Protein AF-A0A2E2CAJ8-F1 (afdb_monomer)

Foldseek 3Di:
DAPDQWDQDPNWIKGWDPDQDPVNVVVVVVVCVVVVVCVVDPLQAADWIWIATPPGKIKIWRWDDDPVDIDIDIWIDDPNDID

Radius of gyration: 12.65 Å; Cα contacts (8 Å, |Δi|>4): 130; chains: 1; bounding box: 32×25×34 Å

Solvent-accessible surface area (backbone atoms only — not comparable to full-atom values): 4954 Å² total; per-residue (Å²): 134,73,83,58,63,67,42,79,56,97,89,40,61,27,38,49,48,99,62,86,46,76,71,51,53,53,48,53,51,51,49,38,70,76,36,59,81,58,64,90,28,82,78,58,38,65,56,80,47,41,29,46,32,75,91,82,22,39,37,39,33,18,42,29,82,47,100,89,49,76,47,75,36,73,44,36,35,48,97,91,42,80,94

pLDDT: mean 88.65, std 7.82, range [62.59, 96.38]

Sequence (83 aa):
MEAPDELIINGATWQREPSVGNSDGKLLSHYFQLNPSMVGSPELPGTLETCHGARNRRRFYWINQRVEKTAWTCVEYKEGAFQ

Secondary structure (DSSP, 8-state):
-PPPSEEEETTEEEEEESS--HHHHHHHHHHHHH-GGGTT-TTS-SEEEEEEETTTEEEEEEEEE-SS-EEEEEEEEETTEE-

Mean predicted aligned error: 4.38 Å

Nearest PDB structures (foldseek):
  2o3b-assembly1_B  TM=3.569E-01  e=2.179E+00  Nostoc sp. PCC 7120 = FACHB-418
  8v45-assembly1_F  TM=3.560E-01  e=7.174E+00  Escherichia coli B185
  8v48-assembly1_F  TM=3.359E-01  e=5.717E+00  Escherichia coli B185
  8v45-assembly1_E  TM=3.436E-01  e=7.592E+00  Escherichia coli B185
  8v45-assembly1_C  TM=2.725E-01  e=9.002E+00  Escherichia coli B185

Structure (mmCIF, N/CA/C/O backbone):
data_AF-A0A2E2CAJ8-F1
#
_entry.id   AF-A0A2E2CAJ8-F1
#
loop_
_atom_site.group_PDB
_atom_site.id
_atom_site.type_symbol
_atom_site.label_atom_id
_atom_site.label_alt_id
_atom_site.label_comp_id
_atom_site.label_asym_id
_atom_site.label_entity_id
_atom_site.label_seq_id
_atom_site.pdbx_PDB_ins_code
_atom_site.Cartn_x
_atom_site.Cartn_y
_atom_site.Cartn_z
_atom_site.occupancy
_atom_site.B_iso_or_equiv
_atom_site.auth_seq_id
_atom_site.auth_comp_id
_atom_site.auth_asym_id
_atom_site.auth_atom_id
_atom_site.pdbx_PDB_model_num
ATOM 1 N N . MET A 1 1 ? -2.623 13.811 11.060 1.00 64.88 1 MET A N 1
ATOM 2 C CA . MET A 1 1 ? -1.213 13.416 10.885 1.00 64.88 1 MET A CA 1
ATOM 3 C C . MET A 1 1 ? -1.205 12.562 9.652 1.00 64.88 1 MET A C 1
ATOM 5 O O . MET A 1 1 ? -1.879 11.541 9.637 1.00 64.88 1 MET A O 1
ATOM 9 N N . GLU A 1 2 ? -0.572 13.075 8.615 1.00 69.31 2 GLU A N 1
ATOM 10 C CA . GLU A 1 2 ? -0.486 12.443 7.303 1.00 69.31 2 GLU A CA 1
ATOM 11 C C . GLU A 1 2 ? 0.842 11.688 7.202 1.00 69.31 2 GLU A C 1
ATOM 13 O O . GLU A 1 2 ? 1.707 11.821 8.080 1.00 69.31 2 GLU A O 1
ATOM 18 N N . ALA A 1 3 ? 1.015 10.912 6.133 1.00 74.88 3 ALA A N 1
ATOM 19 C CA . ALA A 1 3 ? 2.34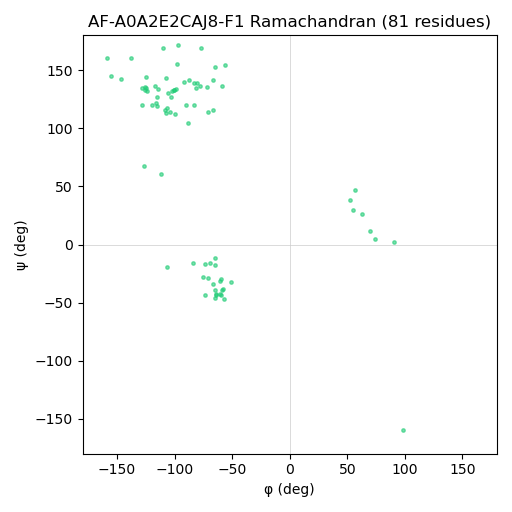7 10.462 5.766 1.00 74.88 3 ALA A CA 1
ATOM 20 C C . ALA A 1 3 ? 3.260 11.673 5.516 1.00 74.88 3 ALA A C 1
ATOM 22 O O . ALA A 1 3 ? 2.811 12.647 4.913 1.00 74.88 3 ALA A O 1
ATOM 23 N N . PRO A 1 4 ? 4.509 11.671 6.015 1.00 82.50 4 PRO A N 1
ATOM 24 C CA . PRO A 1 4 ? 5.453 12.708 5.639 1.00 82.50 4 PRO A CA 1
ATOM 25 C C . PRO A 1 4 ? 5.752 12.590 4.143 1.00 82.50 4 PRO A C 1
ATOM 27 O O . PRO A 1 4 ? 5.663 11.502 3.570 1.00 82.50 4 PRO A O 1
ATOM 30 N N . ASP A 1 5 ? 6.111 13.714 3.525 1.00 88.69 5 ASP A N 1
ATOM 31 C CA . ASP A 1 5 ? 6.343 13.774 2.078 1.00 88.69 5 ASP A CA 1
ATOM 32 C C . ASP A 1 5 ? 7.468 12.837 1.630 1.00 88.69 5 ASP A C 1
ATOM 34 O O . ASP A 1 5 ? 7.394 12.243 0.557 1.00 88.69 5 ASP A O 1
ATOM 38 N N . GLU A 1 6 ? 8.461 12.628 2.495 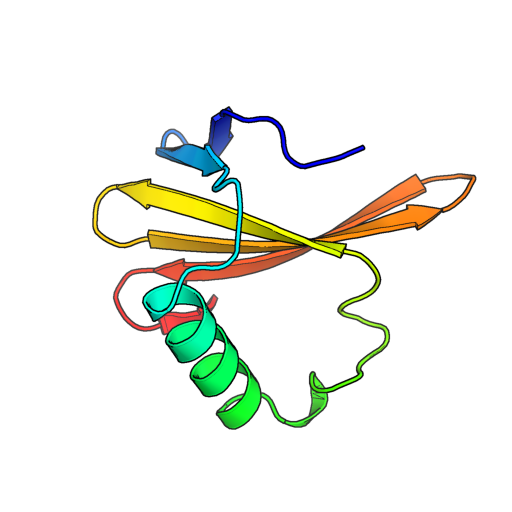1.00 91.56 6 GLU A N 1
ATOM 39 C CA . GLU A 1 6 ? 9.503 11.630 2.313 1.00 91.56 6 GLU A CA 1
ATOM 40 C C . GLU A 1 6 ? 9.582 10.691 3.523 1.00 91.56 6 GLU A C 1
ATOM 42 O O . GLU A 1 6 ? 9.594 11.111 4.683 1.00 91.56 6 GLU A O 1
ATOM 47 N N . LEU A 1 7 ? 9.677 9.395 3.234 1.00 89.12 7 LEU A N 1
ATOM 48 C CA . LEU A 1 7 ? 9.848 8.318 4.201 1.00 89.12 7 LEU A CA 1
ATOM 49 C C . LEU A 1 7 ? 11.101 7.516 3.853 1.00 89.12 7 LEU A C 1
ATOM 51 O O . LEU A 1 7 ? 11.264 7.062 2.720 1.00 89.12 7 LEU A O 1
ATOM 55 N N . ILE A 1 8 ? 11.948 7.250 4.847 1.00 90.44 8 ILE A N 1
ATOM 56 C CA . ILE A 1 8 ? 13.057 6.299 4.712 1.00 90.44 8 ILE A CA 1
ATOM 57 C C . ILE A 1 8 ? 12.712 5.044 5.504 1.00 90.44 8 ILE A C 1
ATOM 59 O O . ILE A 1 8 ? 12.639 5.066 6.731 1.00 90.44 8 ILE A O 1
ATOM 63 N N . ILE A 1 9 ? 12.505 3.932 4.798 1.00 87.75 9 ILE A N 1
ATOM 64 C CA . ILE A 1 9 ? 12.131 2.645 5.394 1.00 87.75 9 ILE A CA 1
ATOM 65 C C . ILE A 1 9 ? 13.088 1.583 4.872 1.00 87.75 9 ILE A C 1
ATOM 67 O O . ILE A 1 9 ? 13.167 1.356 3.666 1.00 87.75 9 ILE A O 1
ATOM 71 N N . ASN A 1 10 ? 13.816 0.923 5.778 1.00 85.94 10 ASN A N 1
ATOM 72 C CA . ASN A 1 10 ? 14.804 -0.112 5.446 1.00 85.94 10 ASN A CA 1
ATOM 73 C C . ASN A 1 10 ? 15.831 0.348 4.390 1.00 85.94 10 ASN A C 1
ATOM 75 O O . ASN A 1 10 ? 16.190 -0.405 3.486 1.00 85.94 10 ASN A O 1
ATOM 79 N N . GLY A 1 11 ? 16.257 1.613 4.473 1.00 87.44 11 GLY A N 1
ATOM 80 C CA . GLY A 1 11 ? 17.202 2.220 3.529 1.00 87.44 11 GLY A CA 1
ATOM 81 C C . GLY A 1 11 ? 16.622 2.546 2.148 1.00 87.44 11 GLY A C 1
ATOM 82 O O . GLY A 1 11 ? 17.365 2.977 1.272 1.00 87.44 11 GLY A O 1
ATOM 83 N N . ALA A 1 12 ? 15.318 2.355 1.933 1.00 89.25 12 ALA A N 1
ATOM 84 C CA . ALA A 1 12 ? 14.627 2.793 0.727 1.00 89.25 12 ALA A CA 1
ATOM 85 C C . ALA A 1 12 ? 13.893 4.113 0.978 1.00 89.25 12 ALA A C 1
ATOM 87 O O . ALA A 1 12 ? 13.172 4.242 1.969 1.00 89.25 12 ALA A O 1
ATOM 88 N N . THR A 1 13 ? 14.052 5.053 0.049 1.00 93.12 13 THR A N 1
ATOM 89 C CA . THR A 1 13 ? 13.285 6.298 0.006 1.00 93.12 13 THR A CA 1
ATOM 90 C C . THR A 1 13 ? 11.926 6.053 -0.639 1.00 93.12 13 THR A C 1
ATOM 92 O O . THR A 1 13 ? 11.831 5.419 -1.696 1.00 93.12 13 THR A O 1
ATOM 95 N N . TRP A 1 14 ? 10.890 6.589 -0.008 1.00 94.19 14 TRP A N 1
ATOM 96 C CA . TRP A 1 14 ? 9.518 6.600 -0.484 1.00 94.19 14 TRP A CA 1
ATOM 97 C C . TRP A 1 14 ? 9.020 8.037 -0.497 1.00 94.19 14 TRP A C 1
ATOM 99 O O . TRP A 1 14 ? 9.218 8.761 0.475 1.00 94.19 14 TRP A O 1
ATOM 109 N N . GLN A 1 15 ? 8.387 8.428 -1.592 1.00 95.25 15 GLN A N 1
ATOM 110 C CA . GLN A 1 15 ? 7.816 9.754 -1.781 1.00 95.25 15 GLN A CA 1
ATOM 111 C C . GLN A 1 15 ? 6.303 9.650 -1.675 1.00 95.25 15 GLN A C 1
ATOM 113 O O . GLN A 1 15 ? 5.708 8.764 -2.291 1.00 95.25 15 GLN A O 1
ATOM 118 N N . ARG A 1 16 ? 5.683 10.507 -0.869 1.00 94.12 16 ARG A N 1
ATOM 119 C CA . ARG A 1 16 ? 4.230 10.586 -0.783 1.00 94.12 16 ARG A CA 1
ATOM 120 C C . ARG A 1 16 ? 3.679 11.211 -2.053 1.00 94.12 16 ARG A C 1
ATOM 122 O O . ARG A 1 16 ? 4.162 12.240 -2.514 1.00 94.12 16 ARG A O 1
ATOM 129 N N . GLU A 1 17 ? 2.624 10.607 -2.572 1.00 94.38 17 GLU A N 1
ATOM 130 C CA . GLU A 1 17 ? 1.895 11.152 -3.703 1.00 94.38 17 GLU A CA 1
ATOM 131 C C . GLU A 1 17 ? 0.743 12.038 -3.216 1.00 94.38 17 GLU A C 1
ATOM 133 O O . GLU A 1 17 ? 0.042 11.669 -2.271 1.00 94.38 17 GLU A O 1
ATOM 138 N N . PRO A 1 18 ? 0.484 13.180 -3.877 1.00 89.00 18 PRO A N 1
ATOM 139 C CA . PRO A 1 18 ? -0.580 14.102 -3.479 1.00 89.00 18 PRO A CA 1
ATOM 140 C C . PRO A 1 18 ? -1.987 13.530 -3.714 1.00 89.00 18 PRO A C 1
ATOM 142 O O . PRO A 1 18 ? -2.973 14.080 -3.230 1.00 89.00 18 PRO A O 1
ATOM 145 N N . SER A 1 19 ? -2.104 12.464 -4.511 1.00 88.88 19 SER A N 1
ATOM 146 C CA . SER A 1 19 ? -3.370 11.791 -4.799 1.00 88.88 19 SER A CA 1
ATOM 147 C C . SER A 1 19 ? -3.139 10.360 -5.282 1.00 88.88 19 SER A C 1
ATOM 149 O O . SER A 1 19 ? -2.058 10.021 -5.760 1.00 88.88 19 SER A O 1
ATOM 151 N N . VAL A 1 20 ? -4.176 9.524 -5.195 1.00 91.12 20 VAL A N 1
ATOM 152 C CA . VAL A 1 20 ? -4.154 8.163 -5.746 1.00 91.12 20 VAL A CA 1
ATOM 153 C C . VAL A 1 20 ? -4.196 8.234 -7.273 1.00 91.12 20 VAL A C 1
ATOM 155 O O . VAL A 1 20 ? -5.202 8.640 -7.857 1.00 91.12 20 VAL A O 1
ATOM 158 N N . GLY A 1 21 ? -3.117 7.811 -7.932 1.00 92.62 21 GLY A N 1
ATOM 159 C CA . GLY A 1 21 ? -3.048 7.773 -9.389 1.00 92.62 21 GLY A CA 1
ATOM 160 C C . GLY A 1 21 ? -3.799 6.588 -10.008 1.00 92.62 21 GLY A C 1
ATOM 161 O O . GLY A 1 21 ? -4.152 5.608 -9.351 1.00 92.62 21 GLY A O 1
ATOM 162 N N . ASN A 1 22 ? -3.976 6.613 -11.333 1.00 93.69 22 ASN A N 1
ATOM 163 C CA . ASN A 1 22 ? -4.639 5.524 -12.065 1.00 93.69 22 ASN A CA 1
ATOM 164 C C . ASN A 1 22 ? -3.946 4.159 -11.886 1.00 93.69 22 ASN A C 1
ATOM 166 O O . ASN A 1 22 ? -4.615 3.131 -11.789 1.00 93.69 22 ASN A O 1
ATOM 170 N N . SER A 1 23 ? -2.608 4.121 -11.866 1.00 94.25 23 SER A N 1
ATOM 171 C CA . SER A 1 23 ? -1.857 2.877 -11.625 1.00 94.25 23 SER A CA 1
ATOM 172 C C . SER A 1 23 ? -2.055 2.347 -10.209 1.00 94.25 23 SER A C 1
ATOM 174 O O . SER A 1 23 ? -2.104 1.137 -10.007 1.00 94.25 23 SER A O 1
ATOM 176 N N . ASP A 1 24 ? -2.213 3.251 -9.250 1.00 95.69 24 ASP A N 1
ATOM 177 C CA . ASP A 1 24 ? -2.385 2.932 -7.840 1.00 95.69 24 ASP A CA 1
ATOM 178 C C . ASP A 1 24 ? -3.780 2.365 -7.590 1.00 95.69 24 ASP A C 1
ATOM 180 O O . ASP A 1 24 ? -3.917 1.307 -6.980 1.00 95.69 24 ASP A O 1
ATOM 184 N N . GLY A 1 25 ? -4.809 2.977 -8.185 1.00 94.75 25 GLY A N 1
ATOM 185 C CA . GLY A 1 25 ? -6.175 2.453 -8.166 1.00 94.75 25 GLY A CA 1
ATOM 186 C C . GLY A 1 25 ? -6.287 1.046 -8.767 1.00 94.75 25 GLY A C 1
ATOM 187 O O . GLY A 1 25 ? -7.003 0.197 -8.230 1.00 94.75 25 GLY A O 1
ATOM 188 N N . LYS A 1 26 ? -5.538 0.752 -9.841 1.00 96.00 26 LYS A N 1
ATOM 189 C CA . LYS A 1 26 ? -5.461 -0.607 -10.412 1.00 96.00 26 LYS A CA 1
ATOM 190 C C . LYS A 1 26 ? -4.827 -1.605 -9.444 1.00 96.00 26 LYS A C 1
ATOM 192 O O . LYS A 1 26 ? -5.342 -2.712 -9.308 1.00 96.00 26 LYS A O 1
ATOM 197 N N . LEU A 1 27 ? -3.744 -1.224 -8.764 1.00 96.38 27 LEU A N 1
ATOM 198 C CA . LEU A 1 27 ? -3.109 -2.077 -7.758 1.00 96.38 27 LEU A CA 1
ATOM 199 C C . LEU A 1 27 ? -4.037 -2.309 -6.564 1.00 96.38 27 LEU A C 1
ATOM 201 O O . LEU A 1 27 ? -4.237 -3.452 -6.177 1.00 96.38 27 LEU A O 1
ATOM 205 N N . LEU A 1 28 ? -4.681 -1.272 -6.036 1.00 95.31 28 LEU A N 1
ATOM 206 C CA . LEU A 1 28 ? -5.649 -1.412 -4.945 1.00 95.31 28 LEU A CA 1
ATOM 207 C C . LEU A 1 28 ? -6.830 -2.309 -5.331 1.00 95.31 28 LEU A C 1
ATOM 209 O O . LEU A 1 28 ? -7.217 -3.184 -4.562 1.00 95.31 28 LEU A O 1
ATOM 213 N N . SER A 1 29 ? -7.357 -2.159 -6.549 1.00 95.25 29 SER A N 1
ATOM 214 C CA . SER A 1 29 ? -8.419 -3.038 -7.058 1.00 95.25 29 SER A CA 1
ATOM 215 C C . SER A 1 29 ? -7.963 -4.498 -7.100 1.00 95.25 29 SER A C 1
ATOM 217 O O . SER A 1 29 ? -8.691 -5.384 -6.660 1.00 95.25 29 SER A O 1
ATOM 219 N N . HIS A 1 30 ? -6.738 -4.747 -7.572 1.00 95.81 30 HIS A N 1
ATOM 220 C CA . HIS A 1 30 ? -6.144 -6.082 -7.579 1.00 95.81 30 HIS A CA 1
ATOM 221 C C . HIS A 1 30 ? -5.946 -6.628 -6.155 1.00 95.81 30 HIS A C 1
ATOM 223 O O . HIS A 1 30 ? -6.291 -7.777 -5.889 1.00 95.81 30 HIS A O 1
ATOM 229 N N . TYR A 1 31 ? -5.473 -5.806 -5.215 1.00 95.81 31 TYR A N 1
ATOM 230 C CA . TYR A 1 31 ? -5.338 -6.193 -3.810 1.00 95.81 31 TYR A CA 1
ATOM 231 C C . TYR A 1 31 ? -6.671 -6.655 -3.214 1.00 95.81 31 TYR A C 1
ATOM 233 O O . TYR A 1 31 ? -6.725 -7.714 -2.592 1.00 95.81 31 TYR A O 1
ATOM 241 N N . PHE A 1 32 ? -7.753 -5.906 -3.435 1.00 95.19 32 PHE A N 1
ATOM 242 C CA . PHE A 1 32 ? -9.077 -6.251 -2.912 1.00 95.19 32 PHE A CA 1
ATOM 243 C C . PHE A 1 32 ? -9.713 -7.459 -3.603 1.00 95.19 32 PHE A C 1
ATOM 245 O O . PHE A 1 32 ? -10.461 -8.194 -2.967 1.00 95.19 32 PHE A O 1
ATOM 252 N N . GLN A 1 33 ? -9.395 -7.708 -4.875 1.00 95.44 33 GLN A N 1
ATOM 253 C CA . GLN A 1 33 ? -9.786 -8.950 -5.550 1.00 95.44 33 GLN A CA 1
ATOM 254 C C . GLN A 1 33 ? -9.115 -10.174 -4.916 1.00 95.44 33 GLN A C 1
ATOM 256 O O . GLN A 1 33 ? -9.760 -11.208 -4.759 1.00 95.44 33 GLN A O 1
ATOM 261 N N . LEU A 1 34 ? -7.841 -10.052 -4.531 1.00 94.69 34 LEU A N 1
ATOM 262 C CA . LEU A 1 34 ? -7.102 -11.112 -3.839 1.00 94.69 34 LEU A CA 1
ATOM 263 C C . LEU A 1 34 ? -7.497 -11.246 -2.363 1.00 94.69 34 LEU A C 1
ATOM 265 O O . LEU A 1 34 ? -7.427 -12.339 -1.809 1.00 94.69 34 LEU A O 1
ATOM 269 N N . ASN A 1 35 ? -7.940 -10.152 -1.738 1.00 93.88 35 ASN A N 1
ATOM 270 C CA . ASN A 1 35 ? -8.306 -10.093 -0.325 1.00 93.88 35 ASN A CA 1
ATOM 271 C C . ASN A 1 35 ? -9.728 -9.526 -0.133 1.00 93.88 35 ASN A C 1
ATOM 273 O O . ASN A 1 35 ? -9.878 -8.438 0.433 1.00 93.88 35 ASN A O 1
ATOM 277 N N . PRO A 1 36 ? -10.796 -10.235 -0.562 1.00 93.25 36 PRO A N 1
ATOM 278 C CA . PRO A 1 36 ? -12.160 -9.701 -0.507 1.00 93.25 36 PRO A CA 1
ATOM 279 C C . PRO A 1 36 ? -12.625 -9.332 0.907 1.00 93.25 36 PRO A C 1
ATOM 281 O O . PRO A 1 36 ? -13.395 -8.393 1.074 1.00 93.25 36 PRO A O 1
ATOM 284 N N . SER A 1 37 ? -12.120 -10.024 1.935 1.00 92.69 37 SER A N 1
ATOM 285 C CA . SER A 1 37 ? -12.421 -9.738 3.345 1.00 92.69 37 SER A CA 1
ATOM 286 C C . SER A 1 37 ? -11.916 -8.375 3.821 1.00 92.69 37 SER A C 1
ATOM 288 O O . SER A 1 37 ? -12.359 -7.897 4.860 1.00 92.69 37 SER A O 1
ATOM 290 N N . MET A 1 38 ? -10.985 -7.753 3.093 1.00 91.25 38 MET A N 1
ATOM 291 C CA . MET A 1 38 ? -10.445 -6.436 3.430 1.00 91.25 38 MET A CA 1
ATOM 292 C C . MET A 1 38 ? -11.328 -5.293 2.921 1.00 91.25 38 MET A C 1
ATOM 294 O O . MET A 1 38 ? -11.195 -4.162 3.389 1.00 91.25 38 MET A O 1
ATOM 298 N N . VAL A 1 39 ? -12.254 -5.564 1.995 1.00 88.31 39 VAL A N 1
ATOM 299 C CA . VAL A 1 39 ? -13.189 -4.558 1.479 1.00 88.31 39 VAL A CA 1
ATOM 300 C C . VAL A 1 39 ? -14.139 -4.126 2.596 1.00 88.31 39 VAL A C 1
ATOM 302 O O . VAL A 1 39 ? -14.916 -4.926 3.107 1.00 88.31 39 VAL A O 1
ATOM 305 N N . GLY A 1 40 ? -14.071 -2.849 2.984 1.00 83.38 40 GLY A N 1
ATOM 306 C CA . GLY A 1 40 ? -14.874 -2.303 4.086 1.00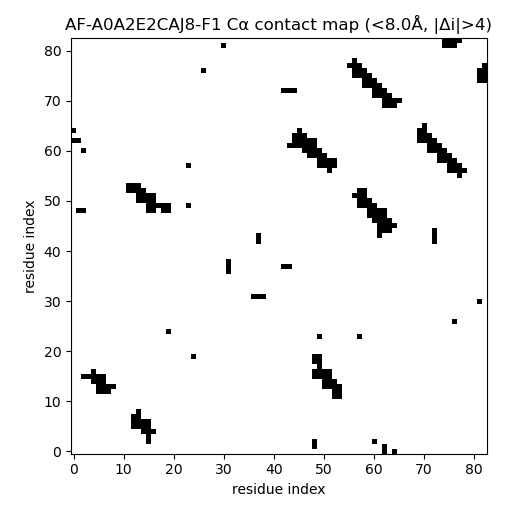 83.38 40 GLY A CA 1
ATOM 307 C C . GLY A 1 40 ? -14.467 -2.812 5.475 1.00 83.38 40 GLY A C 1
ATOM 308 O O . GLY A 1 40 ? -15.201 -2.597 6.439 1.00 83.38 40 GLY A O 1
ATOM 309 N N . SER A 1 41 ? -13.318 -3.486 5.586 1.00 85.50 41 SER A N 1
ATOM 310 C CA . SER A 1 41 ? -12.824 -4.016 6.854 1.00 85.50 41 SER A CA 1
ATOM 311 C C . SER A 1 41 ? -12.442 -2.893 7.825 1.00 85.50 41 SER A C 1
ATOM 313 O O . SER A 1 41 ? -11.812 -1.914 7.411 1.00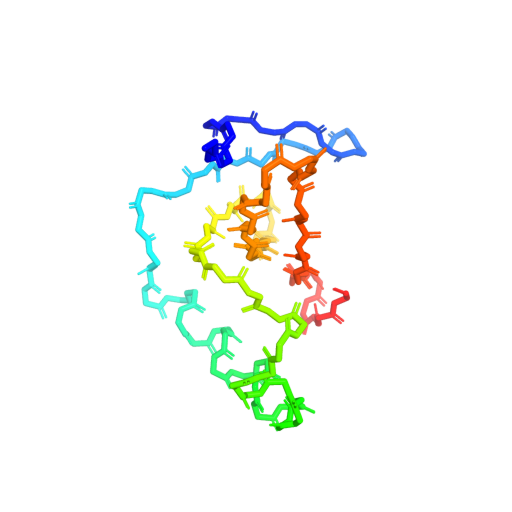 85.50 41 SER A O 1
ATOM 315 N N . PRO A 1 42 ? -12.725 -3.044 9.133 1.00 84.19 42 PRO A N 1
A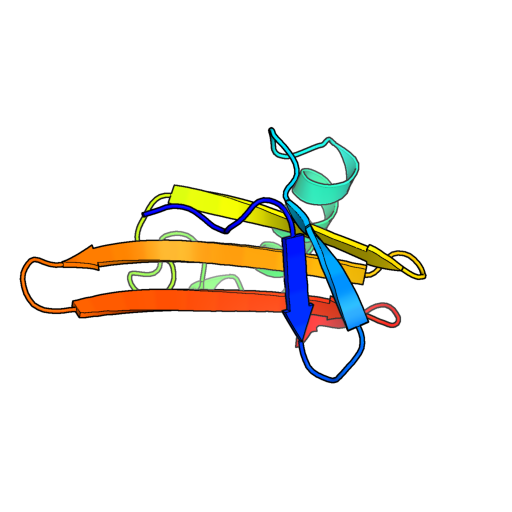TOM 316 C CA . PRO A 1 42 ? -12.244 -2.115 10.153 1.00 84.19 42 PRO A CA 1
ATOM 317 C C . PRO A 1 42 ? -10.712 -2.107 10.300 1.00 84.19 42 PRO A C 1
ATOM 319 O O . PRO A 1 42 ? -10.189 -1.211 10.960 1.00 84.19 42 PRO A O 1
ATOM 322 N N . GLU A 1 43 ? -10.007 -3.070 9.689 1.00 83.50 43 GLU A N 1
ATOM 323 C CA . GLU A 1 43 ? -8.538 -3.170 9.648 1.00 83.50 43 GLU A CA 1
ATOM 324 C C . GLU A 1 43 ? -7.879 -2.152 8.705 1.00 83.50 43 GLU A C 1
ATOM 326 O O . GLU A 1 43 ? -6.693 -1.851 8.850 1.00 83.50 43 GLU A O 1
ATOM 331 N N . LEU A 1 44 ? -8.650 -1.548 7.791 1.00 84.94 44 LEU A N 1
ATOM 332 C CA . LEU A 1 44 ? -8.214 -0.430 6.944 1.00 84.94 44 LEU A CA 1
ATOM 333 C C . LEU A 1 44 ? -8.943 0.870 7.317 1.00 84.94 44 LEU A C 1
ATOM 335 O O . LEU A 1 44 ? -9.682 1.429 6.502 1.00 84.94 44 LEU A O 1
ATOM 339 N N . PRO A 1 45 ? -8.800 1.364 8.561 1.00 78.31 45 PRO A N 1
ATOM 340 C CA . PRO A 1 45 ? -9.544 2.526 8.992 1.00 78.31 45 PRO A CA 1
ATOM 341 C C . PRO A 1 45 ? -8.856 3.826 8.558 1.00 78.31 45 PRO A C 1
ATOM 343 O O . PRO A 1 45 ? -7.653 3.997 8.742 1.00 78.31 45 PRO A O 1
ATOM 346 N N . GLY A 1 46 ? -9.648 4.795 8.103 1.00 80.69 46 GLY A N 1
ATOM 347 C CA . GLY A 1 46 ? -9.200 6.174 7.903 1.00 80.69 46 GLY A CA 1
ATOM 348 C C . GLY A 1 46 ? -8.825 6.522 6.465 1.00 80.69 46 GLY A C 1
ATOM 349 O O . GLY A 1 46 ? -9.287 5.889 5.514 1.00 80.69 46 GLY A O 1
ATOM 350 N N . THR A 1 47 ? -8.034 7.585 6.325 1.00 85.06 47 THR A N 1
ATOM 351 C CA . THR A 1 47 ? -7.641 8.145 5.027 1.00 85.06 47 THR A CA 1
ATOM 352 C C . THR A 1 47 ? -6.538 7.303 4.402 1.00 85.06 47 THR A C 1
ATOM 354 O O . THR A 1 47 ? -5.593 6.904 5.085 1.00 85.06 47 THR A O 1
ATOM 357 N N . LEU A 1 48 ? -6.680 7.047 3.102 1.00 90.25 48 LEU A N 1
ATOM 358 C CA . LEU A 1 48 ? -5.680 6.373 2.290 1.00 90.25 48 LEU A CA 1
ATOM 359 C C . LEU A 1 48 ? -4.615 7.373 1.828 1.00 90.25 48 LEU A C 1
ATOM 361 O O . LEU A 1 48 ? -4.914 8.292 1.070 1.00 90.25 48 LEU A O 1
ATOM 365 N N . GLU A 1 49 ? -3.371 7.119 2.209 1.00 92.38 49 GLU A N 1
ATOM 366 C CA . GLU A 1 49 ? -2.178 7.788 1.694 1.00 92.38 49 GLU A CA 1
ATOM 367 C C . GLU A 1 49 ? -1.403 6.822 0.789 1.00 92.38 49 GLU A C 1
ATOM 369 O 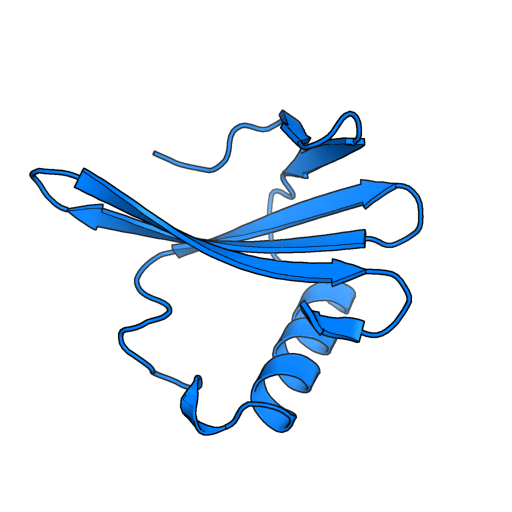O . GLU A 1 49 ? -1.316 5.621 1.063 1.00 92.38 49 GLU A O 1
ATOM 374 N N . THR A 1 50 ? -0.814 7.335 -0.292 1.00 94.62 50 THR A N 1
ATOM 375 C CA . THR A 1 50 ? -0.007 6.534 -1.226 1.00 94.62 50 THR A CA 1
ATOM 376 C C . THR A 1 50 ? 1.427 7.032 -1.238 1.00 94.62 50 THR A C 1
ATOM 378 O O . THR A 1 50 ? 1.672 8.234 -1.257 1.00 94.62 50 THR A O 1
ATOM 381 N N . CYS A 1 51 ? 2.385 6.109 -1.225 1.00 94.69 51 CYS A N 1
ATOM 382 C CA . CYS A 1 51 ? 3.803 6.422 -1.355 1.00 94.69 51 CYS A CA 1
ATOM 383 C C . CYS A 1 51 ? 4.447 5.581 -2.458 1.00 94.69 51 CYS A C 1
ATOM 385 O O . CYS A 1 51 ? 4.245 4.363 -2.531 1.00 94.69 51 CYS A O 1
ATOM 387 N N . HIS A 1 52 ? 5.253 6.214 -3.305 1.00 95.81 52 HIS A N 1
ATOM 388 C CA . HIS A 1 52 ? 5.996 5.571 -4.382 1.00 95.81 52 HIS A CA 1
ATOM 389 C C . HIS A 1 52 ? 7.460 5.405 -3.990 1.00 95.81 52 HIS A C 1
ATOM 391 O O . HIS A 1 52 ? 8.117 6.324 -3.509 1.00 95.81 52 HIS A O 1
ATOM 397 N N . GLY A 1 53 ? 7.975 4.199 -4.197 1.00 93.06 53 GLY A N 1
ATOM 398 C CA . GLY A 1 53 ? 9.385 3.878 -4.030 1.00 93.06 53 GLY A CA 1
ATOM 399 C C . GLY A 1 53 ? 10.056 3.605 -5.372 1.00 93.06 53 GLY A C 1
ATOM 400 O O . GLY A 1 53 ? 9.411 3.391 -6.403 1.00 93.06 53 GLY A O 1
ATOM 401 N N . ALA A 1 54 ? 11.386 3.529 -5.354 1.00 90.31 54 ALA A N 1
ATOM 402 C CA . ALA A 1 54 ? 12.154 3.130 -6.528 1.00 90.31 54 ALA A CA 1
ATOM 403 C C . ALA A 1 54 ? 11.713 1.755 -7.068 1.00 90.31 54 ALA A C 1
ATOM 405 O O . ALA A 1 54 ? 11.249 0.887 -6.324 1.00 90.31 54 ALA A O 1
ATOM 406 N N . ARG A 1 55 ? 11.929 1.527 -8.371 1.00 87.94 55 ARG A N 1
ATOM 407 C CA . ARG A 1 55 ? 11.614 0.259 -9.059 1.00 87.94 55 ARG A CA 1
ATOM 408 C C . ARG A 1 55 ? 10.148 -0.158 -8.920 1.00 87.94 55 ARG A C 1
ATOM 410 O O . ARG A 1 55 ? 9.859 -1.324 -8.660 1.00 87.94 55 ARG A O 1
ATOM 417 N N . ASN A 1 56 ? 9.225 0.779 -9.135 1.00 86.44 56 ASN A N 1
ATOM 418 C CA . ASN A 1 56 ? 7.793 0.485 -9.183 1.00 86.44 56 ASN A CA 1
ATOM 419 C C . ASN A 1 56 ? 7.212 -0.065 -7.863 1.00 86.44 56 ASN A C 1
ATOM 421 O O . ASN A 1 56 ? 6.193 -0.762 -7.880 1.00 86.44 56 ASN A O 1
ATOM 425 N N . ARG A 1 57 ? 7.823 0.252 -6.720 1.00 94.00 57 ARG A N 1
ATOM 426 C CA . ARG A 1 57 ? 7.273 -0.117 -5.413 1.00 94.00 57 ARG A CA 1
ATOM 427 C C . ARG A 1 57 ? 6.179 0.860 -5.005 1.00 94.00 57 ARG A C 1
ATOM 429 O O . ARG A 1 57 ? 6.322 2.061 -5.222 1.00 94.00 57 ARG A O 1
ATOM 436 N N . ARG A 1 58 ? 5.096 0.348 -4.423 1.00 95.62 58 ARG A N 1
ATOM 437 C CA . ARG A 1 58 ? 4.006 1.161 -3.869 1.00 95.62 58 ARG A CA 1
ATOM 438 C C . ARG A 1 58 ? 3.775 0.780 -2.420 1.00 95.62 58 ARG A C 1
ATOM 440 O O . ARG A 1 58 ? 3.877 -0.392 -2.072 1.00 95.62 58 ARG A O 1
ATOM 447 N N . ARG A 1 59 ? 3.440 1.760 -1.595 1.00 95.25 59 ARG A N 1
ATOM 448 C CA . ARG A 1 59 ? 2.885 1.544 -0.262 1.00 95.25 59 ARG A CA 1
ATOM 449 C C . ARG A 1 59 ? 1.586 2.313 -0.133 1.00 95.25 59 ARG A C 1
ATOM 451 O O . ARG A 1 59 ? 1.511 3.471 -0.536 1.00 95.25 59 ARG A O 1
ATOM 458 N N . PHE A 1 60 ? 0.594 1.645 0.429 1.00 94.88 60 PHE A N 1
ATOM 459 C CA . PHE A 1 60 ? -0.722 2.188 0.716 1.00 94.88 60 PHE A CA 1
ATOM 460 C C . PHE A 1 60 ? -0.910 2.186 2.220 1.00 94.88 60 PHE A C 1
ATOM 462 O O . PHE A 1 60 ? -0.799 1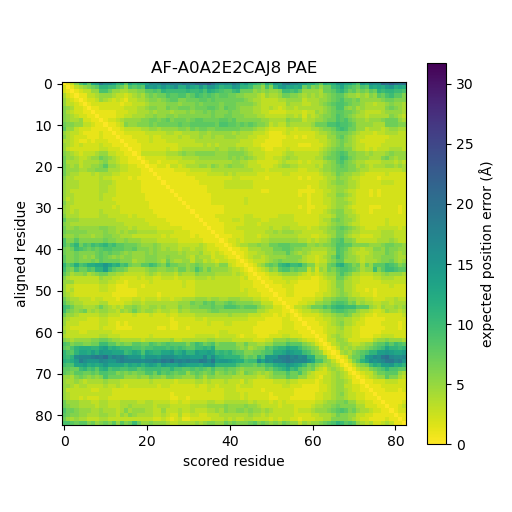.136 2.854 1.00 94.88 60 PHE A O 1
ATOM 469 N N . TYR A 1 61 ? -1.163 3.358 2.782 1.00 92.69 61 TYR A N 1
ATOM 470 C CA . TYR A 1 61 ? -1.315 3.539 4.212 1.00 92.69 61 TYR A CA 1
ATOM 471 C C . TYR A 1 61 ? -2.732 3.969 4.539 1.00 92.69 61 TYR A C 1
ATOM 473 O O . TYR A 1 61 ? -3.206 4.971 4.019 1.00 92.69 61 TYR A O 1
ATOM 481 N N . TRP A 1 62 ? -3.377 3.248 5.447 1.00 91.88 62 TRP A N 1
ATOM 482 C CA . TRP A 1 62 ? -4.598 3.695 6.102 1.00 91.88 62 TRP A CA 1
ATOM 483 C C . TRP A 1 62 ? -4.223 4.237 7.468 1.00 91.88 62 TRP A C 1
ATOM 485 O O . TRP A 1 62 ? -3.741 3.493 8.329 1.00 91.88 62 TRP A O 1
ATOM 495 N N . ILE A 1 63 ? -4.390 5.546 7.636 1.00 86.31 63 ILE A N 1
ATOM 496 C CA . ILE A 1 63 ? -4.026 6.243 8.866 1.00 86.31 63 ILE A CA 1
ATOM 497 C C . ILE A 1 63 ? -5.302 6.554 9.640 1.00 86.31 63 ILE A C 1
ATOM 499 O O . ILE A 1 63 ? -6.121 7.380 9.230 1.00 86.31 63 ILE A O 1
ATOM 503 N N . ASN A 1 64 ? -5.450 5.921 10.802 1.00 82.25 64 ASN A N 1
ATOM 504 C CA . ASN A 1 64 ? -6.518 6.222 11.744 1.00 82.25 64 ASN A CA 1
ATOM 505 C C . ASN A 1 64 ? -5.963 6.970 12.950 1.00 82.25 64 ASN A C 1
ATOM 507 O O . ASN A 1 64 ? -5.159 6.447 13.729 1.00 82.25 64 ASN A O 1
ATOM 511 N N . GLN A 1 65 ? -6.44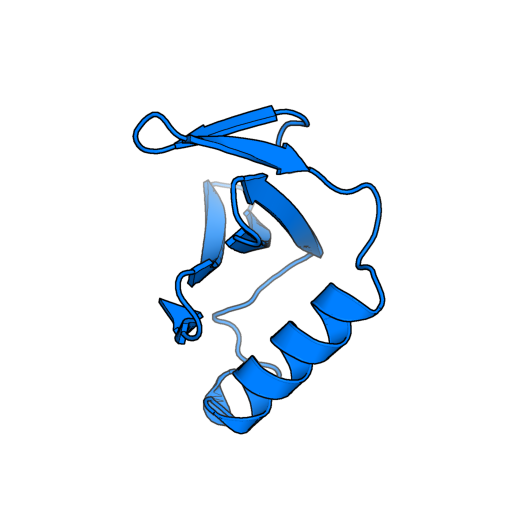0 8.196 13.117 1.00 71.75 65 GLN A N 1
ATOM 512 C CA . GLN A 1 65 ? -6.153 9.003 14.285 1.00 71.75 65 GLN A CA 1
ATOM 513 C C . GLN A 1 65 ? -7.192 8.715 15.366 1.00 71.75 65 GLN A C 1
ATOM 515 O O . GLN A 1 65 ? -8.325 9.187 15.295 1.00 71.75 65 GLN A O 1
ATOM 520 N N . ARG A 1 66 ? -6.804 7.959 16.394 1.00 70.25 66 ARG A N 1
ATOM 521 C CA . ARG A 1 66 ? -7.578 7.874 17.636 1.00 70.25 66 ARG A CA 1
ATOM 522 C C . ARG A 1 66 ? -6.974 8.817 18.670 1.00 70.25 66 ARG A C 1
ATOM 524 O O . ARG A 1 66 ? -5.784 9.109 18.619 1.00 70.25 66 ARG A O 1
ATOM 531 N N . VAL A 1 67 ? -7.800 9.248 19.625 1.00 62.59 67 VAL A N 1
ATOM 532 C CA . VAL A 1 67 ? -7.445 10.218 20.682 1.00 62.59 67 VAL A CA 1
ATOM 533 C C . VAL A 1 67 ? -6.157 9.837 21.430 1.00 62.59 67 VAL A C 1
ATOM 535 O O . VAL A 1 67 ? -5.391 10.714 21.807 1.00 62.59 67 VAL A O 1
ATOM 538 N N . GLU A 1 68 ? -5.881 8.539 21.584 1.00 72.25 68 GLU A N 1
ATOM 539 C CA . GLU A 1 68 ? -4.734 8.032 22.354 1.00 72.25 68 GLU A CA 1
ATOM 540 C C . GLU A 1 68 ? -3.593 7.462 21.495 1.00 72.25 68 GLU A C 1
ATOM 542 O O . GLU A 1 68 ? -2.470 7.332 21.978 1.00 72.25 68 GLU A O 1
ATOM 547 N N . LYS A 1 69 ? -3.847 7.097 20.228 1.00 70.69 69 LYS A N 1
ATOM 548 C CA . LYS A 1 69 ? -2.822 6.521 19.342 1.00 70.69 69 LYS A CA 1
ATOM 549 C C . LYS A 1 69 ? -3.130 6.730 17.864 1.00 70.69 69 LYS A C 1
ATOM 551 O O . LYS A 1 69 ? -4.279 6.626 17.434 1.00 70.69 69 LYS A O 1
ATOM 556 N N . THR A 1 70 ? -2.078 6.927 17.072 1.00 77.31 70 THR A N 1
ATOM 557 C CA . THR A 1 70 ? -2.175 6.855 15.608 1.00 77.31 70 THR A CA 1
ATOM 558 C C . THR A 1 70 ? -1.912 5.417 15.178 1.00 77.31 70 THR A C 1
ATOM 560 O O . THR A 1 70 ? -0.849 4.871 15.470 1.00 77.31 70 THR A O 1
ATOM 563 N N . ALA A 1 71 ? -2.885 4.794 14.519 1.00 76.50 71 ALA A N 1
ATOM 564 C CA . ALA A 1 71 ? -2.740 3.467 13.935 1.00 76.50 71 ALA A CA 1
ATOM 565 C C . ALA A 1 71 ? -2.481 3.599 12.432 1.00 76.50 71 ALA A C 1
ATOM 567 O O . ALA A 1 71 ? -3.175 4.355 11.753 1.00 76.50 71 ALA A O 1
ATOM 568 N N . TRP A 1 72 ? -1.486 2.863 11.945 1.00 85.69 72 TRP A N 1
ATOM 569 C CA . TRP A 1 72 ? -1.119 2.803 10.535 1.00 85.69 72 TRP A CA 1
ATOM 570 C C . TRP A 1 72 ? -1.263 1.368 10.062 1.00 85.69 72 TRP A C 1
ATOM 572 O O . TRP A 1 72 ? -0.572 0.487 10.575 1.00 85.69 72 TRP A O 1
ATOM 582 N N . THR A 1 73 ? -2.111 1.148 9.066 1.00 89.62 73 THR A N 1
ATOM 583 C CA . THR A 1 73 ? -2.135 -0.117 8.333 1.00 89.62 73 THR A CA 1
ATOM 584 C C . THR A 1 73 ? -1.442 0.093 6.999 1.00 89.62 73 THR A C 1
ATOM 586 O O . THR A 1 73 ? -1.779 1.027 6.278 1.00 89.62 73 THR A O 1
ATOM 589 N N . CYS A 1 74 ? -0.457 -0.746 6.683 1.00 92.06 74 CYS A N 1
ATOM 590 C CA . CYS A 1 74 ? 0.327 -0.654 5.455 1.00 92.06 74 CYS A CA 1
ATOM 591 C C . CYS A 1 74 ? 0.059 -1.870 4.574 1.00 92.06 74 CYS A C 1
ATOM 593 O O . CYS A 1 74 ? 0.133 -2.996 5.054 1.00 92.06 74 CYS A O 1
ATOM 595 N N . VAL A 1 75 ? -0.162 -1.630 3.286 1.00 93.94 75 VAL A N 1
ATOM 596 C CA . VAL A 1 75 ? -0.094 -2.647 2.233 1.00 93.94 75 VAL A CA 1
ATOM 597 C C . VAL A 1 75 ? 1.056 -2.271 1.309 1.00 93.94 75 VAL A C 1
ATOM 599 O O . VAL A 1 75 ? 1.047 -1.188 0.718 1.00 93.94 75 VAL A O 1
ATOM 602 N N . GLU A 1 76 ? 2.061 -3.138 1.187 1.00 95.00 76 GLU A N 1
ATOM 603 C CA . GLU A 1 76 ? 3.188 -2.918 0.279 1.00 95.00 76 GLU A CA 1
ATOM 604 C C . GLU A 1 76 ? 3.006 -3.732 -1.003 1.00 95.00 76 GLU A C 1
ATOM 606 O O . GLU A 1 76 ? 2.722 -4.922 -0.963 1.00 95.00 76 GLU A O 1
ATOM 611 N N . TYR A 1 77 ? 3.206 -3.098 -2.157 1.00 95.31 77 TYR A N 1
ATOM 612 C CA . TYR A 1 77 ? 3.371 -3.779 -3.434 1.00 95.31 77 TYR A CA 1
ATOM 613 C C . TYR A 1 77 ? 4.821 -3.666 -3.890 1.00 95.31 77 TYR A C 1
ATOM 615 O O . TYR A 1 77 ? 5.324 -2.575 -4.188 1.00 95.31 77 TYR A O 1
ATOM 623 N N . LYS A 1 78 ? 5.492 -4.810 -3.980 1.00 92.81 78 LYS A N 1
ATOM 624 C CA . LYS A 1 78 ? 6.900 -4.908 -4.351 1.00 92.81 78 LYS A CA 1
ATOM 625 C C . LYS A 1 78 ? 7.129 -6.194 -5.133 1.00 92.81 78 LYS A C 1
ATOM 627 O O . LYS A 1 78 ? 6.541 -7.225 -4.841 1.00 92.81 78 LYS A O 1
ATOM 632 N N . GLU A 1 79 ? 7.996 -6.115 -6.146 1.00 90.81 79 GLU A N 1
ATOM 633 C CA . GLU A 1 79 ? 8.436 -7.288 -6.925 1.00 90.81 79 GLU A CA 1
ATOM 634 C C . GLU A 1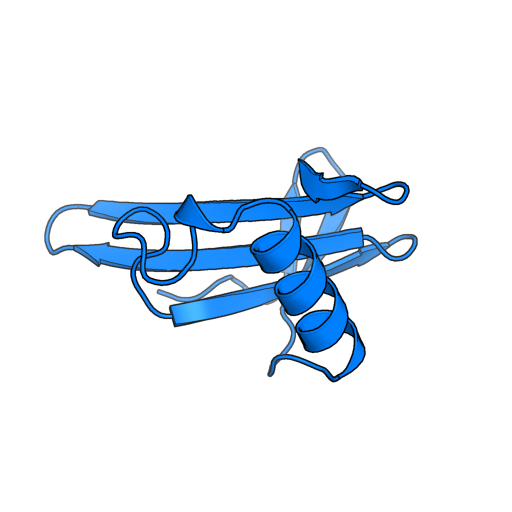 79 ? 7.275 -8.098 -7.537 1.00 90.81 79 GLU A C 1
ATOM 636 O O . GLU A 1 79 ? 7.392 -9.295 -7.768 1.00 90.81 79 GLU A O 1
ATOM 641 N N . GLY A 1 80 ? 6.160 -7.428 -7.850 1.00 91.44 80 GLY A N 1
ATOM 642 C CA . GLY A 1 80 ? 5.005 -8.051 -8.500 1.00 91.44 80 GLY A CA 1
ATOM 643 C C . GLY A 1 80 ? 3.949 -8.626 -7.552 1.00 91.44 80 GLY A C 1
ATOM 644 O O . GLY A 1 80 ? 2.969 -9.183 -8.037 1.00 91.44 80 GLY A O 1
ATOM 645 N N . ALA A 1 81 ? 4.117 -8.495 -6.232 1.00 92.94 81 ALA A N 1
ATOM 646 C CA . ALA A 1 81 ? 3.210 -9.069 -5.239 1.00 92.94 81 ALA A CA 1
ATOM 647 C C . ALA A 1 81 ? 2.911 -8.106 -4.077 1.00 92.94 81 ALA A C 1
ATOM 649 O O . ALA A 1 81 ? 3.657 -7.155 -3.834 1.00 92.94 81 ALA A O 1
ATOM 650 N N . PHE A 1 82 ? 1.811 -8.376 -3.366 1.00 93.50 82 PHE A N 1
ATOM 651 C CA . PHE A 1 82 ? 1.450 -7.691 -2.121 1.00 93.50 82 PHE A CA 1
ATOM 652 C C . PHE A 1 82 ? 2.093 -8.374 -0.907 1.00 93.50 82 PHE A C 1
ATOM 654 O O . PHE A 1 82 ? 2.175 -9.604 -0.878 1.00 93.50 82 PHE A O 1
ATOM 661 N N . GLN A 1 83 ? 2.537 -7.575 0.068 1.00 87.31 83 GLN A N 1
ATOM 662 C CA . GLN A 1 83 ? 3.169 -7.994 1.325 1.00 87.31 83 GLN A CA 1
ATOM 663 C C . GLN A 1 83 ? 2.562 -7.261 2.521 1.00 87.31 83 GLN A C 1
ATOM 665 O O . GLN A 1 83 ? 2.151 -6.085 2.349 1.00 87.31 83 GLN A O 1
#